Protein AF-A0A7G5MW28-F1 (afdb_monomer)

Radius of gyration: 17.35 Å; Cα contacts (8 Å, |Δi|>4): 171; chains: 1; bounding box: 37×32×45 Å

Solvent-accessible surface area (backbone atoms only — not comparable to full-atom values): 9041 Å² total; per-residue (Å²): 111,72,70,81,79,44,85,81,62,91,54,49,63,43,53,52,49,21,63,66,44,41,81,45,96,65,75,67,86,87,58,56,71,70,43,40,51,46,24,45,52,49,29,32,53,55,47,54,48,47,48,51,46,60,62,70,53,58,51,41,80,76,70,75,44,52,39,57,62,39,18,52,42,60,64,53,69,72,52,56,50,29,56,77,67,56,36,64,60,56,81,89,75,46,88,40,64,36,30,49,52,49,35,61,62,27,46,66,55,67,54,78,49,50,67,56,42,50,47,42,61,74,70,37,40,69,60,55,37,60,69,65,42,54,52,74,25,73,64,36,40,54,55,49,51,51,51,51,49,54,54,51,52,53,41,50,66,57,65,109

Foldseek 3Di:
DCCVPDVDCPCVVLVVLLVVLLPDQDDPPPDDDSSVVSVLVSNLVVLLVLLVCLLPPAPCVVPVDHLAVLLADADDVVLLVCLVVLGADDPVNDDGVLSVLSNSLSSLSSRDDLVSLVVCVVVVSLVSSLVRRDNPDPNSVVSSVSSSVSSVVSSVVSND

Organism: NCBI:txid33035

Mean predicted aligned error: 3.13 Å

pLDDT: mean 96.33, std 3.54, range [70.31, 98.94]

Secondary structure (DSSP, 8-state):
-GGGT----TTHHHHHHHHHHTTSSS--TT--HHHHHHHHHHHHHHHHHHHHHHHHS-HHHHHSS-HHHHHHSPPPHHHHHHHHTT----GGG--SHHHHHHHHHGGGGG---HHHHHHHHHHTHHHHHHTTS---SHHHHHHHHHHHHHHHHHHHHHH-

Structure (mmCIF, N/CA/C/O backbone):
data_AF-A0A7G5MW28-F1
#
_entry.id   AF-A0A7G5MW28-F1
#
loop_
_atom_site.group_PDB
_atom_site.id
_atom_site.type_symbol
_atom_site.label_atom_id
_atom_site.label_alt_id
_atom_site.label_comp_id
_atom_site.label_asym_id
_atom_site.label_entity_id
_atom_site.label_seq_id
_atom_site.pdbx_PDB_ins_code
_atom_site.Cartn_x
_atom_site.Cartn_y
_atom_site.Cartn_z
_atom_site.occupancy
_atom_site.B_iso_or_equiv
_atom_site.auth_seq_id
_atom_site.auth_comp_id
_atom_site.auth_asym_id
_atom_site.auth_atom_id
_atom_site.pdbx_PDB_model_num
ATOM 1 N N . MET A 1 1 ? -21.298 -17.415 17.595 1.00 70.31 1 MET A N 1
ATOM 2 C CA . MET A 1 1 ? -21.417 -15.961 17.277 1.00 70.31 1 MET A CA 1
ATOM 3 C C . MET A 1 1 ? -20.756 -15.178 18.417 1.00 70.31 1 MET A C 1
ATOM 5 O O . MET A 1 1 ? -20.506 -15.802 19.433 1.00 70.31 1 MET A O 1
ATOM 9 N N . ILE A 1 2 ? -20.458 -13.873 18.308 1.00 83.50 2 ILE A N 1
ATOM 10 C CA . ILE A 1 2 ? -19.722 -13.103 19.348 1.00 83.50 2 ILE A CA 1
ATOM 11 C C . ILE A 1 2 ? -20.293 -13.246 20.777 1.00 83.50 2 ILE A C 1
ATOM 13 O O . ILE A 1 2 ? -19.536 -13.268 21.741 1.00 83.50 2 ILE A O 1
ATOM 17 N N . ARG A 1 3 ? -21.606 -13.495 20.901 1.00 89.25 3 ARG A N 1
ATOM 18 C CA . ARG A 1 3 ? -22.305 -13.810 22.164 1.00 89.25 3 ARG A CA 1
ATOM 19 C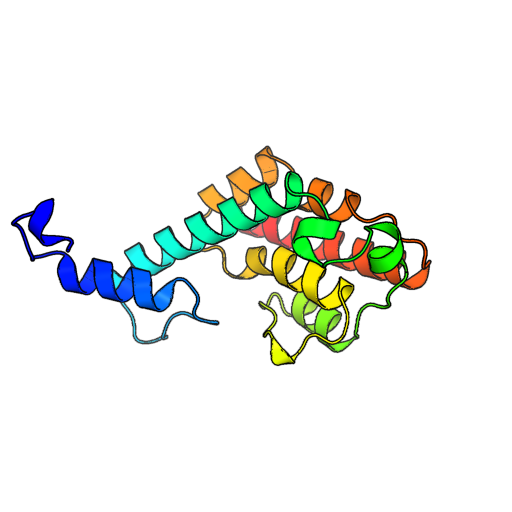 C . ARG A 1 3 ? -21.868 -15.101 22.857 1.00 89.25 3 ARG A C 1
ATOM 21 O O . ARG A 1 3 ? -22.204 -15.314 24.008 1.00 89.25 3 ARG A O 1
ATOM 28 N N . SER A 1 4 ? -21.109 -15.950 22.173 1.00 90.81 4 SER A N 1
ATOM 29 C CA . SER A 1 4 ? -20.448 -17.115 22.764 1.00 90.81 4 SER A CA 1
ATOM 30 C C . SER A 1 4 ? -19.180 -16.742 23.548 1.00 90.81 4 SER A C 1
ATOM 32 O O . SER A 1 4 ? -18.628 -17.603 24.221 1.00 90.81 4 SER A O 1
ATOM 34 N N . PHE A 1 5 ? -18.707 -15.494 23.439 1.00 87.25 5 PHE A N 1
ATOM 35 C CA . PHE A 1 5 ? -17.453 -15.021 24.037 1.00 87.25 5 PHE A CA 1
ATOM 36 C C . PHE A 1 5 ? -17.641 -13.809 24.956 1.00 87.25 5 PHE A C 1
ATOM 38 O O . PHE A 1 5 ? -16.903 -13.671 25.926 1.00 87.25 5 PHE A O 1
ATOM 45 N N . ILE A 1 6 ? -18.593 -12.921 24.650 1.00 88.19 6 ILE A N 1
ATOM 46 C CA . ILE A 1 6 ? -18.856 -11.695 25.416 1.00 88.19 6 ILE A CA 1
ATOM 47 C C . ILE A 1 6 ? -20.370 -11.518 25.576 1.00 88.19 6 ILE A C 1
ATOM 49 O O . ILE A 1 6 ? -21.104 -11.531 24.585 1.00 88.19 6 ILE A O 1
ATOM 53 N N . GLU A 1 7 ? -20.837 -11.326 26.812 1.00 90.62 7 GLU A N 1
ATOM 54 C CA . GLU A 1 7 ? -22.247 -11.025 27.107 1.00 90.62 7 GLU A CA 1
ATOM 55 C C . GLU A 1 7 ? -22.597 -9.554 26.828 1.00 90.62 7 GLU A C 1
ATOM 57 O O . GLU A 1 7 ? -23.668 -9.280 26.298 1.00 90.62 7 GLU A O 1
ATOM 62 N N . GLU A 1 8 ? -21.681 -8.615 27.103 1.00 90.38 8 GLU A N 1
ATOM 63 C CA . GLU A 1 8 ? -21.900 -7.177 26.891 1.00 90.38 8 GLU A CA 1
ATOM 64 C C . GLU A 1 8 ? -22.071 -6.810 25.403 1.00 90.38 8 GLU A C 1
ATOM 66 O O . GLU A 1 8 ? -21.274 -7.201 24.545 1.00 90.38 8 GLU A O 1
ATOM 71 N N . ASP A 1 9 ? -23.109 -6.027 25.096 1.00 92.06 9 ASP A N 1
ATOM 72 C CA . ASP A 1 9 ? -23.503 -5.623 23.739 1.00 92.06 9 ASP A CA 1
ATOM 73 C C . ASP A 1 9 ? -23.245 -4.153 23.404 1.00 92.06 9 ASP A C 1
ATOM 75 O O . ASP A 1 9 ? -23.367 -3.742 22.248 1.00 92.06 9 ASP A O 1
ATOM 79 N N . ARG A 1 10 ? -22.782 -3.377 24.385 1.00 91.50 10 ARG A N 1
ATOM 80 C CA . ARG A 1 10 ? -22.473 -1.949 24.260 1.00 91.50 10 ARG A CA 1
ATOM 81 C C . ARG A 1 10 ? -21.568 -1.603 23.071 1.00 91.50 10 ARG A C 1
ATOM 83 O O . ARG A 1 10 ? -21.633 -0.488 22.557 1.00 91.50 10 ARG A O 1
ATOM 90 N N . TYR A 1 11 ? -20.697 -2.525 22.662 1.00 90.94 11 TYR A N 1
ATOM 91 C CA . TYR A 1 11 ? -19.719 -2.315 21.590 1.00 90.94 11 TYR A CA 1
ATOM 92 C C . TYR A 1 11 ? -20.139 -2.915 20.246 1.00 90.94 11 TYR A C 1
ATOM 94 O O . TYR A 1 11 ? -19.385 -2.808 19.281 1.00 90.94 11 TYR A O 1
ATOM 102 N N . ASP A 1 12 ? -21.322 -3.521 20.142 1.00 91.56 12 ASP A N 1
ATOM 103 C CA . ASP A 1 12 ? -21.725 -4.249 18.937 1.00 91.56 12 ASP A CA 1
ATOM 104 C C . ASP A 1 12 ? -21.777 -3.383 17.693 1.00 91.56 12 ASP A C 1
ATOM 106 O O . ASP A 1 12 ? -21.319 -3.824 16.639 1.00 91.56 12 ASP A O 1
ATOM 110 N N . SER A 1 13 ? -22.316 -2.165 17.797 1.00 91.69 13 SER A N 1
ATOM 111 C CA . SER A 1 13 ? -22.355 -1.252 16.653 1.00 91.69 13 SER A CA 1
ATOM 112 C C . SER A 1 13 ? -20.937 -0.896 16.215 1.00 91.69 13 SER A C 1
ATOM 114 O O . SER A 1 13 ? -20.610 -1.048 15.046 1.00 91.69 13 SER A O 1
ATOM 116 N N . ILE A 1 14 ? -20.059 -0.558 17.164 1.00 93.62 14 ILE A N 1
ATOM 117 C CA . ILE A 1 14 ? -18.660 -0.206 16.901 1.00 93.62 14 ILE A CA 1
ATOM 118 C C . ILE A 1 14 ? -17.926 -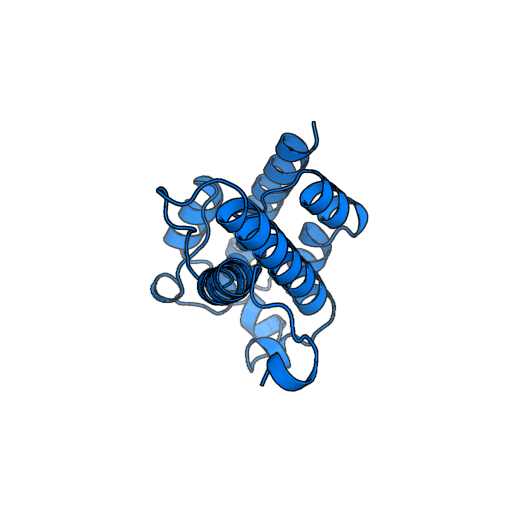1.369 16.227 1.00 93.62 14 ILE A C 1
ATOM 120 O O . ILE A 1 14 ? -17.250 -1.162 15.222 1.00 93.62 14 ILE A O 1
ATOM 124 N N . ILE A 1 15 ? -18.080 -2.593 16.741 1.00 92.44 15 ILE A N 1
ATOM 125 C CA . ILE A 1 15 ? -17.444 -3.793 16.183 1.00 92.44 15 ILE A CA 1
ATOM 126 C C . ILE A 1 15 ? -17.971 -4.065 14.772 1.00 92.44 15 ILE A C 1
ATOM 128 O O . ILE A 1 15 ? -17.182 -4.262 13.848 1.00 92.44 15 ILE A O 1
ATOM 132 N N . ARG A 1 16 ? -19.297 -4.051 14.583 1.00 92.69 16 ARG A N 1
ATOM 133 C CA . ARG A 1 16 ? -19.922 -4.285 13.272 1.00 92.69 16 ARG A CA 1
ATOM 134 C C . ARG A 1 16 ? -19.487 -3.242 12.251 1.00 92.69 16 ARG A C 1
ATOM 136 O O . ARG A 1 16 ? -19.127 -3.618 11.141 1.00 92.69 16 ARG A O 1
ATOM 143 N N . THR A 1 17 ? -19.480 -1.969 12.631 1.00 94.69 17 THR A N 1
ATOM 144 C CA . THR A 1 17 ? -19.075 -0.856 11.769 1.00 94.69 17 THR A CA 1
ATOM 145 C C . THR A 1 17 ? -17.591 -0.944 11.422 1.00 94.69 17 THR A C 1
ATOM 147 O O . THR A 1 17 ? -17.249 -0.881 10.246 1.00 94.69 17 THR A O 1
ATOM 150 N N . ALA A 1 18 ? -16.707 -1.200 12.392 1.00 94.62 18 ALA A N 1
ATOM 151 C CA . ALA A 1 18 ? -15.275 -1.365 12.129 1.00 94.62 18 ALA A CA 1
ATOM 152 C C . ALA A 1 18 ? -14.988 -2.531 11.169 1.00 94.62 18 ALA A C 1
ATOM 154 O O . ALA A 1 18 ? -14.204 -2.376 10.232 1.00 94.62 18 ALA A O 1
ATOM 155 N N . ILE A 1 19 ? -15.675 -3.668 11.344 1.00 93.12 19 ILE A N 1
ATOM 156 C CA . ILE A 1 19 ? -15.580 -4.808 10.421 1.00 93.12 19 ILE A CA 1
ATOM 157 C C . ILE A 1 19 ? -16.145 -4.444 9.045 1.00 93.12 19 ILE A C 1
ATOM 159 O O . ILE A 1 19 ? -15.522 -4.754 8.037 1.00 93.12 19 ILE A O 1
ATOM 163 N N . ALA A 1 20 ? -17.295 -3.777 8.960 1.00 93.88 20 ALA A N 1
ATOM 164 C CA . ALA A 1 20 ? -17.879 -3.399 7.673 1.00 93.88 20 ALA A CA 1
ATOM 165 C C . ALA A 1 20 ? -16.999 -2.396 6.908 1.00 93.88 20 ALA A C 1
ATOM 167 O O . ALA A 1 20 ? -16.912 -2.451 5.683 1.00 93.88 20 ALA A O 1
ATOM 168 N N . CYS A 1 21 ? -16.322 -1.501 7.628 1.00 94.56 21 CYS A N 1
ATOM 169 C CA . CYS A 1 21 ? -15.534 -0.428 7.041 1.00 94.56 21 CYS A CA 1
ATOM 170 C C . CYS A 1 21 ? -14.065 -0.778 6.789 1.00 94.56 21 CYS A C 1
ATOM 172 O O . CYS A 1 21 ? -13.395 0.022 6.143 1.00 94.56 21 CYS A O 1
ATOM 174 N N . HIS A 1 22 ? -13.528 -1.914 7.253 1.00 91.94 22 HIS A N 1
ATOM 175 C CA . HIS A 1 22 ? -12.083 -2.175 7.127 1.00 91.94 22 HIS A CA 1
ATOM 176 C C . HIS A 1 22 ? -11.601 -2.271 5.670 1.00 91.94 22 HIS A C 1
ATOM 178 O O . HIS A 1 22 ? -10.515 -1.794 5.362 1.00 91.94 22 HIS A O 1
ATOM 184 N N . SER A 1 23 ? -12.429 -2.810 4.771 1.00 88.38 23 SER A N 1
ATOM 185 C CA . SER A 1 23 ? -12.075 -3.057 3.367 1.00 88.38 23 SER A CA 1
ATOM 186 C C . SER A 1 23 ? -12.728 -2.092 2.373 1.00 88.38 23 SER A C 1
ATOM 188 O O . SER A 1 23 ? -12.529 -2.220 1.164 1.00 88.38 23 SER A O 1
ATOM 190 N N . LEU A 1 24 ? -13.500 -1.108 2.855 1.00 93.62 24 LEU A N 1
ATOM 191 C CA . LEU A 1 24 ? -14.043 -0.052 1.996 1.00 93.62 24 LEU A CA 1
ATOM 192 C C . LEU A 1 24 ? -12.912 0.760 1.362 1.00 93.62 24 LEU A C 1
ATOM 194 O O . LEU A 1 24 ? -11.839 0.904 1.946 1.00 93.62 24 LEU A O 1
ATOM 198 N N . TYR A 1 25 ? -13.171 1.342 0.191 1.00 93.38 25 TYR A N 1
ATOM 199 C CA . TYR A 1 25 ? -12.208 2.237 -0.455 1.00 93.38 25 TYR A CA 1
ATOM 200 C C . TYR A 1 25 ? -11.873 3.445 0.435 1.00 93.38 25 TYR A C 1
ATOM 202 O O . TYR A 1 25 ? -10.706 3.767 0.613 1.00 93.38 25 TYR A O 1
ATOM 210 N N . GLU A 1 26 ? -12.889 4.050 1.050 1.00 93.19 26 GLU A N 1
ATOM 211 C CA . GLU A 1 26 ? -12.755 5.154 2.000 1.00 93.19 26 GLU A CA 1
ATOM 212 C C . GLU A 1 26 ? -13.748 4.980 3.156 1.00 93.19 26 GLU A C 1
ATOM 214 O O . GLU A 1 26 ? -14.782 4.322 3.007 1.00 93.19 26 GLU A O 1
ATOM 219 N N . ILE A 1 27 ? -13.430 5.555 4.317 1.00 93.69 27 ILE A N 1
ATOM 220 C CA . ILE A 1 27 ? -14.383 5.636 5.431 1.00 93.69 27 ILE A CA 1
ATOM 221 C C . ILE A 1 27 ? -15.451 6.690 5.077 1.00 93.69 27 ILE A C 1
ATOM 223 O O . ILE A 1 27 ? -15.076 7.763 4.595 1.00 93.69 27 ILE A O 1
ATOM 227 N N . PRO A 1 28 ? -16.751 6.438 5.340 1.00 93.25 28 PRO A N 1
ATOM 228 C CA . PRO A 1 28 ? -17.799 7.450 5.200 1.00 93.25 28 PRO A CA 1
ATOM 229 C C . PRO A 1 28 ? -17.447 8.752 5.932 1.00 93.25 28 PRO A C 1
ATOM 231 O O . PRO A 1 28 ? -17.000 8.724 7.081 1.00 93.25 28 PRO A O 1
ATOM 234 N N . LYS A 1 29 ? -17.636 9.897 5.269 1.00 92.06 29 LYS A N 1
ATOM 235 C CA . LYS A 1 29 ? -17.148 11.206 5.748 1.00 92.06 29 LYS A CA 1
ATOM 236 C C . LYS A 1 29 ? -17.905 11.712 6.973 1.00 92.06 29 LYS A C 1
ATOM 238 O O . LYS A 1 29 ? -17.358 12.469 7.763 1.00 92.06 29 LYS A O 1
ATOM 243 N N . GLU A 1 30 ? -19.149 11.285 7.109 1.00 92.94 30 GLU A N 1
ATOM 244 C CA . GLU A 1 30 ? -20.067 11.588 8.200 1.00 92.94 30 GLU A CA 1
ATOM 245 C C . GLU A 1 30 ? -19.817 10.753 9.468 1.00 92.94 30 GLU A C 1
ATOM 247 O O . GLU A 1 30 ? -20.482 10.960 10.481 1.00 92.94 30 GLU A O 1
ATOM 252 N N . MET A 1 31 ? -18.887 9.790 9.431 1.00 93.12 31 MET A N 1
ATOM 253 C CA . MET A 1 31 ? -18.578 8.951 10.586 1.00 93.12 31 MET A CA 1
ATOM 254 C C . MET A 1 31 ? -17.711 9.700 11.599 1.00 93.12 31 MET A C 1
ATOM 256 O O . MET A 1 31 ? -16.647 10.213 11.261 1.00 93.12 31 MET A O 1
ATOM 260 N N . GLU A 1 32 ? -18.109 9.676 12.871 1.00 93.06 32 GLU A N 1
ATOM 261 C CA . GLU A 1 32 ? -17.434 10.420 13.937 1.00 93.06 32 GLU A CA 1
ATOM 262 C C . GLU A 1 32 ? -17.234 9.587 15.216 1.00 93.06 32 GLU A C 1
ATOM 264 O O . GLU A 1 32 ? -17.685 8.446 15.357 1.00 93.06 32 GLU A O 1
ATOM 269 N N . GLY A 1 33 ? -16.512 10.164 16.180 1.00 94.56 33 GLY A N 1
ATOM 270 C CA . GLY A 1 33 ? -16.379 9.616 17.527 1.00 94.56 33 GLY A CA 1
ATOM 271 C C . GLY A 1 33 ? -15.718 8.234 17.587 1.00 94.56 33 GLY A C 1
ATOM 272 O O . GLY A 1 33 ? -14.702 7.964 16.942 1.00 94.56 33 GLY A O 1
ATOM 273 N N . ARG A 1 34 ? -16.268 7.354 18.435 1.00 94.44 34 ARG A N 1
ATOM 274 C CA . ARG A 1 34 ? -15.674 6.035 18.710 1.00 94.44 34 ARG A CA 1
ATOM 275 C C . ARG A 1 34 ? -15.739 5.079 17.525 1.00 94.44 34 ARG A C 1
ATOM 277 O O . ARG A 1 34 ? -14.834 4.258 17.404 1.00 94.44 34 ARG A O 1
ATOM 284 N N . GLU A 1 35 ? -16.759 5.174 16.679 1.00 93.81 35 GLU A N 1
ATOM 285 C CA . GLU A 1 35 ? -16.872 4.325 15.488 1.00 93.81 35 GLU A CA 1
ATOM 286 C C . GLU A 1 35 ? -15.759 4.663 14.494 1.00 93.81 35 GLU A C 1
ATOM 288 O O . GLU A 1 35 ? -14.989 3.774 14.131 1.00 93.81 35 GLU A O 1
ATOM 293 N N . LEU A 1 36 ? -15.569 5.955 14.187 1.00 96.38 36 LEU A N 1
ATOM 294 C CA . LEU A 1 36 ? -14.466 6.418 13.339 1.00 96.38 36 LEU A CA 1
ATOM 295 C C . LEU A 1 36 ? -13.106 5.951 13.869 1.00 96.38 36 LEU A C 1
ATOM 297 O O . LEU A 1 36 ? -12.272 5.463 13.106 1.00 96.38 36 LEU A O 1
ATOM 301 N N . LEU A 1 37 ? -12.882 6.090 15.180 1.00 97.38 37 LEU A N 1
ATOM 302 C CA . LEU A 1 37 ? -11.629 5.685 15.812 1.00 97.38 37 LEU A CA 1
ATOM 303 C C . LEU A 1 37 ? -11.334 4.193 15.589 1.00 97.38 37 LEU A C 1
ATOM 305 O O . LEU A 1 37 ? -10.234 3.851 15.160 1.00 97.38 37 LEU A O 1
ATOM 309 N N . HIS A 1 38 ? -12.302 3.310 15.846 1.00 97.31 38 HIS A N 1
ATOM 310 C CA . HIS A 1 38 ? -12.092 1.867 15.695 1.00 97.31 38 HIS A CA 1
ATOM 311 C C . HIS A 1 38 ? -11.968 1.453 14.227 1.00 97.31 38 HIS A C 1
ATOM 313 O O . HIS A 1 38 ? -11.138 0.600 13.916 1.00 97.31 38 HIS A O 1
ATOM 319 N N . CYS A 1 39 ? -12.703 2.099 13.316 1.00 97.31 39 CYS A N 1
ATOM 320 C CA . CYS A 1 39 ? -12.517 1.910 11.877 1.00 97.31 39 CYS A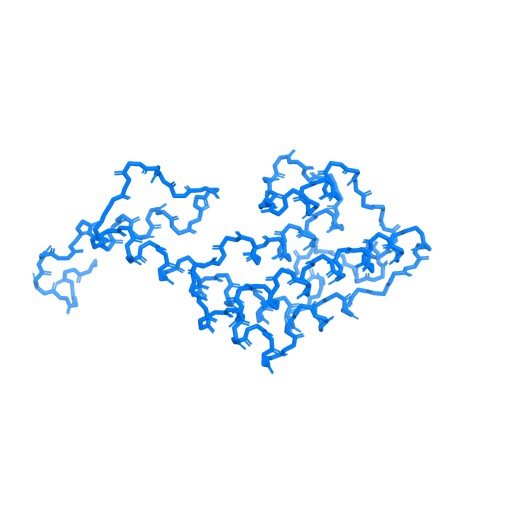 CA 1
ATOM 321 C C . CYS A 1 39 ? -11.079 2.225 11.456 1.00 97.31 39 CYS A C 1
ATOM 323 O O . CYS A 1 39 ? -10.446 1.405 10.798 1.00 97.31 39 CYS A O 1
ATOM 325 N N . LYS A 1 40 ? -10.531 3.372 11.879 1.00 97.62 40 LYS A N 1
ATOM 326 C CA . LYS A 1 40 ? -9.144 3.756 11.575 1.00 97.62 40 LYS A CA 1
ATOM 327 C C . LYS A 1 40 ? -8.128 2.768 12.149 1.00 97.62 40 LYS A C 1
ATOM 329 O O . LYS A 1 40 ? -7.181 2.412 11.460 1.00 97.62 40 LYS A O 1
ATOM 334 N N . ILE A 1 41 ? -8.331 2.301 13.384 1.00 97.81 41 ILE A N 1
ATOM 335 C CA . ILE A 1 41 ? -7.425 1.335 14.030 1.00 97.81 41 ILE A CA 1
ATOM 336 C C . ILE A 1 41 ? -7.389 0.017 13.253 1.00 97.81 41 ILE A C 1
ATOM 338 O O . ILE A 1 41 ? -6.307 -0.460 12.916 1.00 97.81 41 ILE A O 1
ATOM 342 N N . ILE A 1 42 ? -8.554 -0.562 12.950 1.00 97.12 42 ILE A N 1
ATOM 343 C CA . ILE A 1 42 ? -8.628 -1.836 12.222 1.00 97.12 42 ILE A CA 1
ATOM 344 C C . ILE A 1 42 ? -8.080 -1.684 10.800 1.00 97.12 42 ILE A C 1
ATOM 346 O O . ILE A 1 42 ? -7.345 -2.553 10.339 1.00 97.12 42 ILE A O 1
ATOM 350 N N . ARG A 1 43 ? -8.372 -0.565 10.128 1.00 97.31 43 ARG A N 1
ATOM 351 C CA . ARG A 1 43 ? -7.833 -0.259 8.796 1.00 97.31 43 ARG A CA 1
ATOM 352 C C . ARG A 1 43 ? -6.314 -0.140 8.781 1.00 97.31 43 ARG A C 1
ATOM 354 O O . ARG A 1 43 ? -5.699 -0.609 7.830 1.00 97.31 43 ARG A O 1
ATOM 361 N N . ASP A 1 44 ? -5.711 0.501 9.779 1.00 98.19 44 ASP A N 1
ATOM 362 C CA . ASP A 1 44 ? -4.253 0.569 9.876 1.00 98.19 44 ASP A CA 1
ATOM 363 C C . ASP A 1 44 ? -3.674 -0.821 10.159 1.00 98.19 44 ASP A C 1
ATOM 365 O O . ASP A 1 44 ? -2.751 -1.238 9.469 1.00 98.19 44 ASP A O 1
ATOM 369 N N . ALA A 1 45 ? -4.244 -1.569 11.108 1.00 98.00 45 ALA A N 1
ATOM 370 C CA . ALA A 1 45 ? -3.778 -2.915 11.446 1.00 98.00 45 ALA A CA 1
ATOM 371 C C . ALA A 1 45 ? -3.801 -3.872 10.238 1.00 98.00 45 ALA A C 1
ATOM 373 O O . ALA A 1 45 ? -2.807 -4.553 9.985 1.00 98.00 45 ALA A O 1
ATOM 374 N N . ASP A 1 46 ? -4.892 -3.878 9.468 1.00 97.62 46 ASP A N 1
ATOM 375 C CA . ASP A 1 46 ? -5.041 -4.688 8.252 1.00 97.62 46 ASP A CA 1
ATOM 376 C C . ASP A 1 46 ? -3.998 -4.326 7.181 1.00 97.62 46 ASP A C 1
ATOM 378 O O . ASP A 1 46 ? -3.318 -5.195 6.636 1.00 97.62 46 ASP A O 1
ATOM 382 N N . LYS A 1 47 ? -3.784 -3.029 6.929 1.00 97.12 47 LYS A N 1
ATOM 383 C CA . LYS A 1 47 ? -2.791 -2.577 5.942 1.00 97.12 47 LYS A CA 1
ATOM 384 C C . LYS A 1 47 ? -1.361 -2.852 6.371 1.00 97.12 47 LYS A C 1
ATOM 386 O O . LYS A 1 47 ? -0.542 -3.223 5.534 1.00 97.12 47 LYS A O 1
ATOM 391 N N . LEU A 1 48 ? -1.046 -2.673 7.652 1.00 98.12 48 LEU A N 1
ATOM 392 C CA . LEU A 1 48 ? 0.271 -3.016 8.184 1.00 98.12 48 LEU A CA 1
ATOM 393 C C . LEU A 1 48 ? 0.551 -4.516 8.019 1.00 98.12 48 LEU A C 1
ATOM 395 O O . LEU A 1 48 ? 1.658 -4.881 7.616 1.00 98.12 48 LEU A O 1
ATOM 399 N N . ASP A 1 49 ? -0.446 -5.376 8.256 1.00 97.94 49 ASP A N 1
ATOM 400 C CA . ASP A 1 49 ? -0.317 -6.802 7.947 1.00 97.94 49 ASP A CA 1
ATOM 401 C C . ASP A 1 49 ? -0.160 -7.041 6.442 1.00 97.94 49 ASP A C 1
ATOM 403 O O . ASP A 1 49 ? 0.694 -7.830 6.048 1.00 97.94 49 ASP A O 1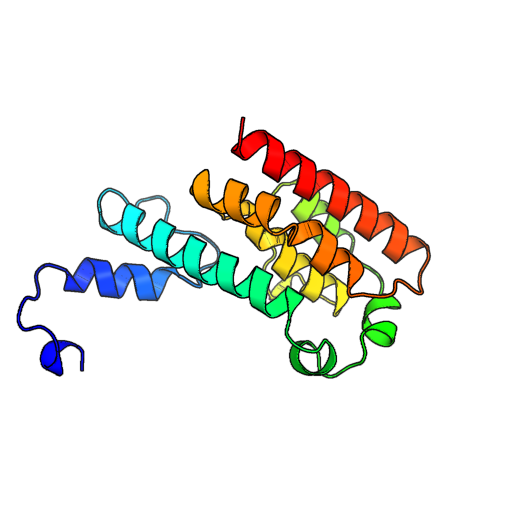
ATOM 407 N N . ASN A 1 50 ? -0.874 -6.298 5.587 1.00 97.06 50 ASN A N 1
ATOM 408 C CA . ASN A 1 50 ? -0.692 -6.379 4.139 1.00 97.06 50 ASN A CA 1
ATOM 409 C C . ASN A 1 50 ? 0.761 -6.093 3.733 1.00 97.06 50 ASN A C 1
ATOM 411 O O . ASN A 1 50 ? 1.343 -6.901 3.017 1.00 97.06 50 ASN A O 1
ATOM 415 N N . PHE A 1 51 ? 1.381 -5.025 4.250 1.00 98.31 51 PHE A N 1
ATOM 416 C CA . PHE A 1 51 ? 2.797 -4.726 3.996 1.00 98.31 51 PHE A CA 1
ATOM 417 C C . PHE A 1 51 ? 3.720 -5.878 4.406 1.00 98.31 51 PHE A C 1
ATOM 419 O O . PHE A 1 51 ? 4.595 -6.250 3.625 1.00 98.31 51 PHE A O 1
ATOM 426 N N . ARG A 1 52 ? 3.494 -6.483 5.578 1.00 97.94 52 ARG A N 1
ATOM 427 C CA . ARG A 1 52 ? 4.245 -7.660 6.048 1.00 97.94 52 ARG A CA 1
ATOM 428 C C . ARG A 1 52 ? 4.011 -8.889 5.162 1.00 97.94 52 ARG A C 1
ATOM 430 O O . ARG A 1 52 ? 4.962 -9.597 4.840 1.00 97.94 52 ARG A O 1
ATOM 437 N N . VAL A 1 53 ? 2.769 -9.166 4.762 1.00 97.31 53 VAL A N 1
ATOM 438 C CA . VAL A 1 53 ? 2.434 -10.252 3.824 1.00 97.31 53 VAL A CA 1
ATOM 439 C C . VAL A 1 53 ? 3.137 -10.015 2.491 1.00 97.31 53 VAL A C 1
ATOM 441 O O . VAL A 1 53 ? 3.751 -10.932 1.963 1.00 97.31 53 VAL A O 1
ATOM 444 N N . LYS A 1 54 ? 3.126 -8.786 1.965 1.00 96.94 54 LYS A N 1
ATOM 445 C CA . LYS A 1 54 ? 3.856 -8.436 0.739 1.00 96.94 54 LYS A CA 1
ATOM 446 C C . LYS A 1 54 ? 5.369 -8.447 0.909 1.00 96.94 54 LYS A C 1
ATOM 448 O O . LYS A 1 54 ? 6.034 -8.529 -0.105 1.00 96.94 54 LYS A O 1
ATOM 453 N N . ASP A 1 55 ? 5.915 -8.448 2.116 1.00 97.06 55 ASP A N 1
ATOM 454 C CA . ASP A 1 55 ? 7.354 -8.644 2.336 1.00 97.06 55 ASP A CA 1
ATOM 455 C C . ASP A 1 55 ? 7.733 -10.134 2.386 1.00 97.06 55 ASP A C 1
ATOM 457 O O . ASP A 1 55 ? 8.835 -10.512 2.000 1.00 97.06 55 ASP A O 1
ATOM 461 N N . THR A 1 56 ? 6.813 -10.995 2.835 1.00 95.19 56 THR A N 1
ATOM 462 C CA . THR A 1 56 ? 7.128 -12.385 3.221 1.00 95.19 56 THR A CA 1
ATOM 463 C C . THR A 1 56 ? 6.532 -13.462 2.317 1.00 95.19 56 THR A C 1
ATOM 465 O O . THR A 1 56 ? 7.126 -14.528 2.173 1.00 95.19 56 THR A O 1
ATOM 468 N N . GLU A 1 57 ? 5.373 -13.212 1.713 1.00 95.88 57 GLU A N 1
ATOM 469 C CA . GLU A 1 57 ? 4.625 -14.196 0.929 1.00 95.88 57 GLU A CA 1
ATOM 470 C C . GLU A 1 57 ? 5.155 -14.290 -0.496 1.00 95.88 57 GLU A C 1
ATOM 472 O O . GLU A 1 57 ? 5.485 -13.266 -1.093 1.00 95.88 57 GLU A O 1
ATOM 477 N N . ASN A 1 58 ? 5.194 -15.483 -1.085 1.00 93.50 58 ASN A N 1
ATOM 478 C CA . ASN A 1 58 ? 5.782 -15.641 -2.410 1.00 93.50 58 ASN A CA 1
ATOM 479 C C . ASN A 1 58 ? 5.009 -14.872 -3.508 1.00 93.50 58 ASN A C 1
ATOM 481 O O . ASN A 1 58 ? 3.782 -14.785 -3.470 1.00 93.50 58 ASN A O 1
ATOM 485 N N . THR A 1 59 ? 5.713 -14.322 -4.500 1.00 93.56 59 THR A N 1
ATOM 486 C CA . THR A 1 59 ? 5.117 -13.527 -5.584 1.00 93.56 59 THR A CA 1
ATOM 487 C C . THR A 1 59 ? 4.135 -14.360 -6.412 1.00 93.56 59 THR A C 1
ATOM 489 O O . THR A 1 59 ? 3.028 -13.893 -6.686 1.00 93.56 59 THR A O 1
ATOM 492 N N . GLU A 1 60 ? 4.451 -15.632 -6.682 1.00 95.12 60 GLU A N 1
ATOM 493 C CA . GLU A 1 60 ? 3.539 -16.575 -7.345 1.00 95.12 60 GLU A CA 1
ATOM 494 C C . GLU A 1 60 ? 2.273 -16.832 -6.520 1.00 95.12 60 GLU A C 1
ATOM 496 O O . GLU A 1 60 ? 1.197 -17.000 -7.086 1.00 95.12 60 GLU A O 1
ATOM 501 N N . ALA A 1 61 ? 2.357 -16.824 -5.187 1.00 95.00 61 ALA A N 1
ATOM 502 C CA . ALA A 1 61 ? 1.175 -16.972 -4.336 1.00 95.00 61 ALA A CA 1
ATOM 503 C C . ALA A 1 61 ? 0.287 -15.714 -4.356 1.00 95.00 61 ALA A C 1
ATOM 505 O O . ALA A 1 61 ? -0.925 -15.804 -4.158 1.00 95.00 61 ALA A O 1
ATOM 506 N N . ILE A 1 62 ? 0.872 -14.540 -4.618 1.00 95.19 62 ILE A N 1
ATOM 507 C CA . ILE A 1 62 ? 0.154 -13.261 -4.691 1.00 95.19 62 ILE A CA 1
ATOM 508 C C . ILE A 1 62 ? -0.505 -13.064 -6.064 1.00 95.19 62 ILE A C 1
ATOM 510 O O . ILE A 1 62 ? -1.636 -12.576 -6.123 1.00 95.19 62 ILE A O 1
ATOM 514 N N . PHE A 1 63 ? 0.195 -13.412 -7.147 1.00 95.75 63 PHE A N 1
ATOM 515 C CA . PHE A 1 63 ? -0.197 -13.065 -8.519 1.00 95.75 63 PHE A CA 1
ATOM 516 C C . PHE A 1 63 ? -0.478 -14.258 -9.434 1.00 95.75 63 PHE A C 1
ATOM 518 O O . PHE A 1 63 ? -1.088 -14.082 -10.483 1.00 95.75 63 PHE A O 1
ATOM 525 N N . GLY A 1 64 ? -0.055 -15.466 -9.062 1.00 96.50 64 GLY A N 1
ATOM 526 C CA . GLY A 1 64 ? -0.140 -16.655 -9.916 1.00 96.50 64 GLY A CA 1
ATOM 527 C C . GLY A 1 64 ? 0.954 -16.759 -10.985 1.00 96.50 64 GLY A C 1
ATOM 528 O O . GLY A 1 64 ? 0.932 -17.714 -11.756 1.00 96.50 64 GLY A O 1
ATOM 529 N N . ILE A 1 65 ? 1.895 -15.810 -11.023 1.00 97.12 65 ILE A N 1
ATOM 530 C CA . ILE A 1 65 ? 3.033 -15.745 -11.955 1.00 97.12 65 ILE A CA 1
ATOM 531 C C . ILE A 1 65 ? 4.315 -15.347 -11.212 1.00 97.12 65 ILE A C 1
ATOM 533 O O . ILE A 1 65 ? 4.249 -14.853 -10.080 1.00 97.12 65 ILE A O 1
ATOM 537 N N . SER A 1 66 ? 5.472 -15.566 -11.837 1.00 97.25 66 SER A N 1
ATOM 538 C CA . SER A 1 66 ? 6.775 -15.273 -11.230 1.00 97.25 66 SER A CA 1
ATOM 539 C C . SER A 1 66 ? 7.031 -13.777 -11.050 1.00 97.25 66 SER A C 1
ATOM 541 O O . SER A 1 66 ? 6.434 -12.933 -11.723 1.00 97.25 66 SER A O 1
ATOM 543 N N . ALA A 1 67 ? 7.950 -13.427 -10.147 1.00 96.88 67 ALA A N 1
ATOM 544 C CA . ALA A 1 67 ? 8.335 -12.033 -9.926 1.00 96.88 67 ALA A CA 1
ATOM 545 C C . ALA A 1 67 ? 8.973 -11.394 -11.168 1.00 96.88 67 ALA A C 1
ATOM 547 O O . ALA A 1 67 ? 8.761 -10.210 -11.432 1.00 96.88 67 ALA A O 1
ATOM 548 N N . GLU A 1 68 ? 9.709 -12.179 -11.948 1.00 97.19 68 GLU A N 1
ATOM 549 C CA . GLU A 1 68 ? 10.280 -11.782 -13.229 1.00 97.19 68 GLU A CA 1
ATOM 550 C C . GLU A 1 68 ? 9.191 -11.443 -14.246 1.00 97.19 68 GLU A C 1
ATOM 552 O O . GLU A 1 68 ? 9.277 -10.403 -14.895 1.00 97.19 68 GLU A O 1
ATOM 557 N N . GLU A 1 69 ? 8.146 -12.269 -14.359 1.00 97.56 69 GLU A N 1
ATOM 558 C CA . GLU A 1 69 ? 7.017 -11.993 -15.256 1.00 97.56 69 GLU A CA 1
ATOM 559 C C . GLU A 1 69 ? 6.264 -10.725 -14.840 1.00 97.56 69 GLU A C 1
ATOM 561 O O . GLU A 1 69 ? 5.993 -9.879 -15.693 1.00 97.56 69 GLU A O 1
ATOM 566 N N . VAL A 1 70 ? 6.011 -10.535 -13.537 1.00 97.81 70 VAL A N 1
ATOM 567 C CA . VAL A 1 70 ? 5.431 -9.285 -13.013 1.00 97.81 70 VAL A CA 1
ATOM 568 C C . VAL A 1 70 ? 6.308 -8.087 -13.393 1.00 97.81 70 VAL A C 1
ATOM 570 O O . VAL A 1 70 ? 5.809 -7.105 -13.936 1.00 97.81 70 VAL A O 1
ATOM 573 N N . GLY A 1 71 ? 7.623 -8.167 -13.172 1.00 97.56 71 GLY A N 1
ATOM 574 C CA . GLY A 1 71 ? 8.567 -7.069 -13.412 1.00 97.56 71 GLY A CA 1
ATOM 575 C C . GLY A 1 71 ? 8.799 -6.696 -14.883 1.00 97.56 71 GLY A C 1
ATOM 576 O O . GLY A 1 71 ? 9.449 -5.680 -15.159 1.00 97.56 71 GLY A O 1
ATOM 577 N N . LEU A 1 72 ? 8.291 -7.491 -15.831 1.00 97.94 72 LEU A N 1
ATOM 578 C CA . LEU A 1 72 ? 8.296 -7.173 -17.264 1.00 97.94 72 LEU A CA 1
ATOM 579 C C . LEU A 1 72 ? 7.096 -6.316 -17.683 1.00 97.94 72 LEU A C 1
ATOM 581 O O . LEU A 1 72 ? 7.172 -5.614 -18.699 1.00 97.94 72 LEU A O 1
ATOM 585 N N . GLU A 1 73 ? 6.002 -6.361 -16.921 1.00 98.31 73 GLU A N 1
ATOM 586 C CA . GLU A 1 73 ? 4.785 -5.630 -17.251 1.00 98.31 73 GLU A CA 1
ATOM 587 C C . GLU A 1 73 ? 4.967 -4.112 -17.068 1.00 98.31 73 GLU A C 1
ATOM 589 O O . GLU A 1 73 ? 5.696 -3.656 -16.177 1.00 98.31 73 GLU A O 1
ATOM 594 N N . PRO A 1 74 ? 4.329 -3.289 -17.920 1.00 98.25 74 PRO A N 1
ATOM 595 C CA . PRO A 1 74 ? 4.335 -1.846 -17.744 1.00 98.25 74 PRO A CA 1
ATOM 596 C C . PRO A 1 74 ? 3.450 -1.433 -16.561 1.00 98.25 74 PRO A C 1
ATOM 598 O O . PRO A 1 74 ? 2.474 -2.106 -16.214 1.00 98.25 74 PRO A O 1
ATOM 601 N N . VAL A 1 75 ? 3.761 -0.272 -15.991 1.00 98.62 75 VAL A N 1
ATOM 602 C CA . VAL A 1 75 ? 2.858 0.437 -15.081 1.00 98.62 75 VAL A CA 1
ATOM 603 C C . VAL A 1 75 ? 1.941 1.338 -15.903 1.00 98.62 75 VAL A C 1
ATOM 605 O O . VAL A 1 75 ? 2.405 2.080 -16.775 1.0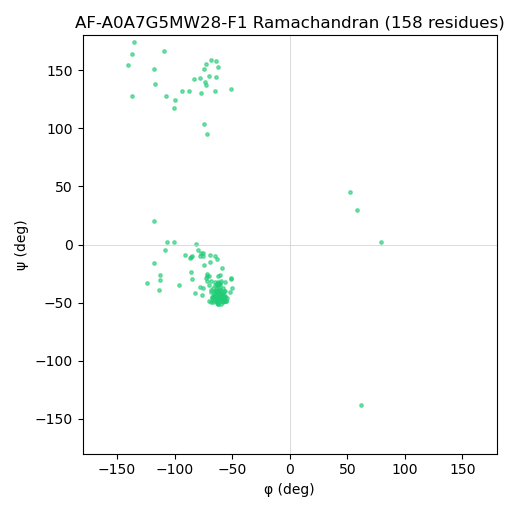0 98.62 75 VAL A O 1
ATOM 608 N N . SER A 1 76 ? 0.640 1.287 -15.633 1.00 98.62 76 SER A N 1
ATOM 609 C CA . SER A 1 76 ? -0.333 2.156 -16.292 1.00 98.62 76 SER A CA 1
ATOM 610 C C . SER A 1 76 ? -0.241 3.595 -15.761 1.00 98.62 76 SER A C 1
ATOM 612 O O . SER A 1 76 ? -0.118 3.832 -14.561 1.00 98.62 76 SER A O 1
ATOM 614 N N . GLU A 1 77 ? -0.353 4.597 -16.636 1.00 98.56 77 GLU A N 1
ATOM 615 C CA . GLU A 1 77 ? -0.171 6.010 -16.250 1.00 98.56 77 GLU A CA 1
ATOM 616 C C . GLU A 1 77 ? -1.189 6.487 -15.195 1.00 98.56 77 GLU A C 1
ATOM 618 O O . GLU A 1 77 ? -0.866 7.278 -14.310 1.00 98.56 77 GLU A O 1
ATOM 623 N N . ASN A 1 78 ? -2.424 5.976 -15.235 1.00 98.69 78 ASN A N 1
ATOM 624 C CA . ASN A 1 78 ? -3.445 6.289 -14.231 1.00 98.69 78 ASN A CA 1
ATOM 625 C C . ASN A 1 78 ? -3.051 5.822 -12.820 1.00 98.69 78 ASN A C 1
ATOM 627 O O . ASN A 1 78 ? -3.488 6.426 -11.841 1.00 98.69 78 ASN A O 1
ATOM 631 N N . ILE A 1 79 ? -2.217 4.786 -12.717 1.00 98.81 79 ILE A N 1
ATOM 632 C CA . ILE A 1 79 ? -1.691 4.275 -11.451 1.00 98.81 79 ILE A CA 1
ATOM 633 C C . ILE A 1 79 ? -0.596 5.189 -10.912 1.00 98.81 79 ILE A C 1
ATOM 635 O O . ILE A 1 79 ? -0.631 5.539 -9.736 1.00 98.81 79 ILE A O 1
ATOM 639 N N . LEU A 1 80 ? 0.318 5.655 -11.764 1.00 98.81 80 LEU A N 1
ATOM 640 C CA . LEU A 1 80 ? 1.328 6.639 -11.360 1.00 98.81 80 LEU A CA 1
ATOM 641 C C . LEU A 1 80 ? 0.679 7.945 -10.900 1.00 98.81 80 LEU A C 1
ATOM 643 O O . LEU A 1 80 ? 1.033 8.473 -9.848 1.00 98.81 80 LEU A O 1
ATOM 647 N N . ASN A 1 81 ? -0.342 8.417 -11.620 1.00 98.81 81 ASN A N 1
ATOM 648 C CA . ASN A 1 81 ? -1.114 9.587 -11.200 1.00 98.81 81 ASN A CA 1
ATOM 649 C C . ASN A 1 81 ? -1.799 9.374 -9.846 1.00 98.81 81 ASN A C 1
ATOM 651 O O . ASN A 1 81 ? -1.779 10.278 -9.019 1.00 98.81 81 ASN A O 1
ATOM 655 N N . ALA A 1 82 ? -2.316 8.173 -9.567 1.00 98.81 82 ALA A N 1
ATOM 656 C CA . ALA A 1 82 ? -2.858 7.847 -8.249 1.00 98.81 82 ALA A CA 1
ATOM 657 C C . ALA A 1 82 ? -1.820 7.997 -7.128 1.00 98.81 82 ALA A C 1
ATOM 659 O O . ALA A 1 82 ? -2.114 8.552 -6.068 1.00 98.81 82 ALA A O 1
ATOM 660 N N . VAL A 1 83 ? -0.593 7.532 -7.367 1.00 98.88 83 VAL A N 1
ATOM 661 C CA . VAL A 1 83 ? 0.497 7.667 -6.395 1.00 98.88 83 VAL A CA 1
ATOM 662 C C . VAL A 1 83 ? 0.884 9.134 -6.215 1.00 98.88 83 VAL A C 1
ATOM 664 O O . VAL A 1 83 ? 0.987 9.585 -5.078 1.00 98.88 83 VAL A O 1
ATOM 667 N N . ARG A 1 84 ? 1.017 9.905 -7.302 1.00 98.81 84 ARG A N 1
ATOM 668 C CA . ARG A 1 84 ? 1.308 11.355 -7.259 1.00 98.81 84 ARG A CA 1
ATOM 669 C C . ARG A 1 84 ? 0.227 12.161 -6.533 1.00 98.81 84 ARG A C 1
ATOM 671 O O . ARG A 1 84 ? 0.531 13.151 -5.879 1.00 98.81 84 ARG A O 1
ATOM 678 N N . GLU A 1 85 ? -1.027 11.729 -6.627 1.00 98.62 85 GLU A N 1
ATOM 679 C CA . GLU A 1 85 ? -2.176 12.314 -5.923 1.00 98.62 85 GLU A CA 1
ATOM 680 C C . GLU A 1 85 ? -2.302 11.838 -4.464 1.00 98.62 85 GLU A C 1
ATOM 682 O O . GLU A 1 85 ? -3.240 12.235 -3.771 1.00 98.62 85 GLU A O 1
ATOM 687 N N . HIS A 1 86 ? -1.386 10.984 -3.991 1.00 98.62 86 HIS A N 1
ATOM 688 C CA . HIS A 1 86 ? -1.425 10.360 -2.667 1.00 98.62 86 HIS A CA 1
ATOM 689 C C . HIS A 1 86 ? -2.768 9.673 -2.376 1.00 98.62 86 HIS A C 1
ATOM 691 O O . HIS A 1 86 ? -3.344 9.838 -1.296 1.00 98.62 86 HIS A O 1
ATOM 697 N N . ARG A 1 87 ? -3.294 8.909 -3.342 1.00 97.88 87 ARG A N 1
ATOM 698 C CA . ARG A 1 87 ? -4.557 8.175 -3.192 1.00 97.88 87 ARG A CA 1
ATOM 699 C C . ARG A 1 87 ? -4.371 6.669 -3.312 1.00 97.88 87 ARG A C 1
ATOM 701 O O . ARG A 1 87 ? -3.515 6.168 -4.037 1.00 97.88 87 ARG A O 1
ATOM 708 N N . CYS A 1 88 ? -5.248 5.934 -2.635 1.00 97.75 88 CYS A N 1
ATOM 709 C CA . CYS A 1 88 ? -5.414 4.508 -2.885 1.00 97.75 88 CYS A CA 1
ATOM 710 C C . CYS A 1 88 ? -5.934 4.249 -4.311 1.00 97.75 88 CYS A C 1
ATOM 712 O O . CYS A 1 88 ? -6.567 5.097 -4.944 1.00 97.75 88 CYS A O 1
ATOM 714 N N . ILE A 1 89 ? -5.692 3.035 -4.803 1.00 98.31 89 ILE A N 1
ATOM 715 C CA . ILE A 1 89 ? -6.044 2.608 -6.162 1.00 98.31 89 ILE A CA 1
ATOM 716 C C . ILE A 1 89 ? -7.220 1.636 -6.101 1.00 98.31 89 ILE A C 1
ATOM 718 O O . ILE A 1 89 ? -7.176 0.632 -5.384 1.00 98.31 89 ILE A O 1
ATOM 722 N N . ARG A 1 90 ? -8.279 1.897 -6.874 1.00 96.81 90 ARG A N 1
ATOM 723 C CA . ARG A 1 90 ? -9.437 0.995 -6.941 1.00 96.81 90 ARG A CA 1
ATOM 724 C C . ARG A 1 90 ? -9.112 -0.242 -7.759 1.00 96.81 90 ARG A C 1
ATOM 726 O O . ARG A 1 90 ? -8.390 -0.192 -8.748 1.00 96.81 90 ARG A O 1
ATOM 733 N N . ARG A 1 91 ? -9.771 -1.357 -7.425 1.00 95.19 91 ARG A N 1
ATOM 734 C CA . ARG A 1 91 ? -9.614 -2.621 -8.158 1.00 95.19 91 ARG A CA 1
ATOM 735 C C . ARG A 1 91 ? -9.808 -2.479 -9.670 1.00 95.19 91 ARG A C 1
ATOM 737 O O . ARG A 1 91 ? -9.061 -3.106 -10.409 1.00 95.19 91 ARG A O 1
ATOM 744 N N . GLY A 1 92 ? -10.799 -1.692 -10.091 1.00 97.31 92 GLY A N 1
ATOM 745 C CA . GLY A 1 92 ? -11.137 -1.486 -11.501 1.00 97.31 92 GLY A CA 1
ATOM 746 C C . GLY A 1 92 ? -10.212 -0.532 -12.262 1.00 97.31 92 GLY A C 1
ATOM 747 O O . GLY A 1 92 ? -10.360 -0.419 -13.468 1.00 97.31 92 GLY A O 1
ATOM 748 N N . GLU A 1 93 ? -9.277 0.147 -11.590 1.00 97.94 93 GLU A N 1
ATOM 749 C CA . GLU A 1 93 ? -8.272 1.001 -12.247 1.00 97.94 93 GLU A CA 1
ATOM 750 C C . GLU A 1 93 ? -7.035 0.215 -12.703 1.00 97.94 93 GLU A C 1
ATOM 752 O O . GLU A 1 93 ? -6.182 0.758 -13.400 1.00 97.94 93 GLU A O 1
ATOM 757 N N . ARG A 1 94 ? -6.912 -1.043 -12.275 1.00 98.19 94 ARG A N 1
ATOM 758 C CA . ARG A 1 94 ? -5.718 -1.868 -12.462 1.00 98.19 94 ARG A CA 1
ATOM 759 C C . ARG A 1 94 ? -5.857 -2.706 -13.721 1.00 98.19 94 ARG A C 1
ATOM 761 O O . ARG A 1 94 ? -6.872 -3.385 -13.883 1.00 98.19 94 ARG A O 1
ATOM 768 N N . THR A 1 95 ? -4.819 -2.703 -14.545 1.00 98.25 95 THR A N 1
ATOM 769 C CA . THR A 1 95 ? -4.758 -3.485 -15.784 1.00 98.25 95 THR A CA 1
ATOM 770 C C . THR A 1 95 ? -3.698 -4.579 -15.696 1.00 98.25 95 THR A C 1
ATOM 772 O O . THR A 1 95 ? -3.943 -5.692 -16.154 1.00 98.25 95 THR A O 1
ATOM 775 N N . THR A 1 96 ? -2.551 -4.281 -15.079 1.00 98.25 96 THR A N 1
ATOM 776 C CA . THR A 1 96 ? -1.392 -5.184 -14.973 1.00 98.25 96 THR A CA 1
ATOM 777 C C . THR A 1 96 ? -1.181 -5.703 -13.542 1.00 98.25 96 THR A C 1
ATOM 779 O O . THR A 1 96 ? -1.743 -5.188 -12.568 1.00 98.25 96 THR A O 1
ATOM 782 N N . HIS A 1 97 ? -0.350 -6.729 -13.381 1.00 98.38 97 HIS A N 1
ATOM 783 C CA . HIS A 1 97 ? 0.144 -7.187 -12.083 1.00 98.38 97 HIS A CA 1
ATOM 784 C C . HIS A 1 97 ? 1.015 -6.122 -11.414 1.00 98.38 97 HIS A C 1
ATOM 786 O O . HIS A 1 97 ? 0.953 -5.981 -10.194 1.00 98.38 97 HIS A O 1
ATOM 792 N N . MET A 1 98 ? 1.744 -5.308 -12.185 1.00 98.44 98 MET A N 1
ATOM 793 C CA . MET A 1 98 ? 2.440 -4.133 -11.648 1.00 98.44 98 MET A CA 1
ATOM 794 C C . MET A 1 98 ? 1.471 -3.083 -11.093 1.00 98.44 98 MET A C 1
ATOM 796 O O . MET A 1 98 ? 1.690 -2.573 -9.993 1.00 98.44 98 MET A O 1
ATOM 800 N N . ASP A 1 99 ? 0.350 -2.823 -11.773 1.00 98.75 99 ASP A N 1
ATOM 801 C CA . ASP A 1 99 ? -0.711 -1.954 -11.246 1.00 98.75 99 ASP A CA 1
ATOM 802 C C . ASP A 1 99 ? -1.287 -2.515 -9.935 1.00 98.75 99 ASP A C 1
ATOM 804 O O . ASP A 1 99 ? -1.582 -1.783 -8.984 1.00 98.75 99 ASP A O 1
ATOM 808 N N . MET A 1 100 ? -1.436 -3.841 -9.865 1.00 98.38 100 MET A N 1
ATOM 809 C CA . MET A 1 100 ? -1.850 -4.540 -8.652 1.00 98.38 100 MET A CA 1
ATOM 810 C C . MET A 1 100 ? -0.813 -4.443 -7.536 1.00 98.38 100 MET A C 1
ATOM 812 O O . MET A 1 100 ? -1.201 -4.179 -6.395 1.00 98.38 100 MET A O 1
ATOM 816 N N . TRP A 1 101 ? 0.473 -4.576 -7.847 1.00 98.50 101 TRP A N 1
ATOM 817 C CA . TRP A 1 101 ? 1.554 -4.412 -6.883 1.00 98.50 101 TRP A CA 1
ATOM 818 C C . TRP A 1 101 ? 1.554 -3.015 -6.266 1.00 98.50 101 TRP A C 1
ATOM 820 O O . TRP A 1 101 ? 1.473 -2.876 -5.044 1.00 98.50 101 TRP A O 1
ATOM 830 N N . ILE A 1 102 ? 1.523 -1.980 -7.108 1.00 98.75 102 ILE A N 1
ATOM 831 C CA . ILE A 1 102 ? 1.483 -0.585 -6.658 1.00 98.75 102 ILE A CA 1
ATOM 832 C C . ILE A 1 102 ? 0.210 -0.308 -5.856 1.00 98.75 102 ILE A C 1
ATOM 834 O O . ILE A 1 102 ? 0.265 0.428 -4.874 1.00 98.75 102 ILE A O 1
ATOM 838 N N . SER A 1 103 ? -0.922 -0.945 -6.185 1.00 98.50 103 SER A N 1
ATOM 839 C CA . SER A 1 103 ? -2.146 -0.791 -5.387 1.00 98.50 103 SER A CA 1
ATOM 840 C C . SER A 1 103 ? -1.990 -1.232 -3.929 1.00 98.50 103 SER A C 1
ATOM 842 O O . SER A 1 103 ? -2.610 -0.626 -3.057 1.00 98.50 103 SER A O 1
ATOM 844 N N . TYR A 1 104 ? -1.134 -2.222 -3.648 1.00 98.06 104 TYR A N 1
ATOM 845 C CA . TYR A 1 104 ? -0.810 -2.615 -2.274 1.00 98.06 104 TYR A CA 1
ATOM 846 C C . TYR A 1 104 ? 0.133 -1.619 -1.595 1.00 98.06 104 TYR A C 1
ATOM 848 O O . TYR A 1 104 ? -0.039 -1.326 -0.417 1.00 98.06 104 TYR A O 1
ATOM 856 N N . LEU A 1 105 ? 1.096 -1.049 -2.325 1.00 98.69 105 LEU A N 1
ATOM 857 C CA . LEU A 1 105 ? 1.990 -0.014 -1.789 1.00 98.69 105 LEU A CA 1
ATOM 858 C C . LEU A 1 105 ? 1.233 1.287 -1.477 1.00 98.69 105 LEU A C 1
ATOM 860 O O . LEU A 1 105 ? 1.476 1.924 -0.453 1.00 98.69 105 LEU A O 1
ATOM 864 N N . ALA A 1 106 ? 0.252 1.640 -2.311 1.00 98.62 106 ALA A N 1
ATOM 865 C CA . ALA A 1 106 ? -0.595 2.821 -2.151 1.00 98.62 106 ALA A CA 1
ATOM 866 C C . ALA A 1 106 ? -1.491 2.777 -0.897 1.00 98.62 106 ALA A C 1
ATOM 868 O O . ALA A 1 106 ? -2.051 3.802 -0.511 1.00 98.62 106 ALA A O 1
ATOM 869 N N . PHE A 1 107 ? -1.584 1.635 -0.203 1.00 98.25 107 PHE A N 1
ATOM 870 C CA . PHE A 1 107 ? -2.202 1.554 1.123 1.00 98.25 107 PHE A CA 1
ATOM 871 C C . PHE A 1 107 ? -1.539 2.463 2.160 1.00 98.25 107 PHE A C 1
ATOM 873 O O . PHE A 1 107 ? -2.189 2.835 3.137 1.00 98.25 107 PHE A O 1
ATOM 880 N N . ILE A 1 108 ? -0.296 2.899 1.927 1.00 98.38 108 ILE A N 1
ATOM 881 C CA . ILE A 1 108 ? 0.356 3.904 2.771 1.00 98.38 108 ILE A CA 1
ATOM 882 C C . ILE A 1 108 ? -0.456 5.206 2.880 1.00 98.38 108 ILE A C 1
ATOM 884 O O . ILE A 1 108 ? -0.469 5.834 3.938 1.00 98.38 108 ILE A O 1
ATOM 888 N N . PHE A 1 109 ? -1.190 5.576 1.827 1.00 98.38 109 PHE A N 1
ATOM 889 C CA . PHE A 1 109 ? -1.964 6.817 1.769 1.00 98.38 109 PHE A CA 1
ATOM 890 C C . PHE A 1 109 ? -3.261 6.789 2.581 1.00 98.38 109 PHE A C 1
ATOM 892 O O . PHE A 1 109 ? -3.896 7.824 2.763 1.00 98.38 109 PHE A O 1
ATOM 899 N N . ASP A 1 110 ? -3.652 5.617 3.079 1.00 97.38 110 ASP A N 1
ATOM 900 C CA . ASP A 1 110 ? -4.847 5.431 3.904 1.00 97.38 110 ASP A CA 1
ATOM 901 C C . ASP A 1 110 ? -4.496 4.908 5.310 1.00 97.38 110 ASP A C 1
ATOM 903 O O . ASP A 1 110 ? -5.336 4.333 6.011 1.00 97.38 110 ASP A O 1
ATOM 907 N N . LEU A 1 111 ? -3.236 5.088 5.726 1.00 98.00 111 LEU A N 1
ATOM 908 C CA . LEU A 1 111 ? -2.839 4.978 7.127 1.00 98.00 111 LEU A CA 1
ATOM 909 C C . LEU A 1 111 ? -3.224 6.245 7.898 1.00 98.00 111 LEU A C 1
ATOM 911 O O . LEU A 1 111 ? -3.141 7.367 7.395 1.00 98.00 111 LEU A O 1
ATOM 915 N N . ASN A 1 112 ? -3.634 6.062 9.149 1.00 97.75 112 ASN A N 1
ATOM 916 C CA . ASN A 1 112 ? -4.295 7.093 9.943 1.00 97.75 112 ASN A CA 1
ATOM 917 C C . ASN A 1 112 ? -3.456 7.579 11.123 1.00 97.75 112 ASN A C 1
ATOM 919 O O . ASN A 1 112 ? -3.650 8.706 11.584 1.00 97.75 112 ASN A O 1
ATOM 923 N N . PHE A 1 113 ? -2.547 6.746 11.635 1.00 98.44 113 PHE A N 1
ATOM 924 C CA . PHE A 1 113 ? -1.784 7.055 12.842 1.00 98.44 113 PHE A CA 1
ATOM 925 C C . PHE A 1 113 ? -0.288 7.160 12.570 1.00 98.44 113 PHE A C 1
ATOM 927 O O . PHE A 1 113 ? 0.311 6.305 11.922 1.00 98.44 113 PHE A O 1
ATOM 934 N N . ARG A 1 114 ? 0.352 8.164 13.180 1.00 98.44 114 ARG A N 1
ATOM 935 C CA . ARG A 1 114 ? 1.813 8.356 13.160 1.00 98.44 114 ARG A CA 1
ATOM 936 C C . ARG A 1 114 ? 2.589 7.092 13.544 1.00 98.44 114 ARG A C 1
ATOM 938 O O . ARG A 1 114 ? 3.638 6.811 12.974 1.00 98.44 114 ARG A O 1
ATOM 945 N 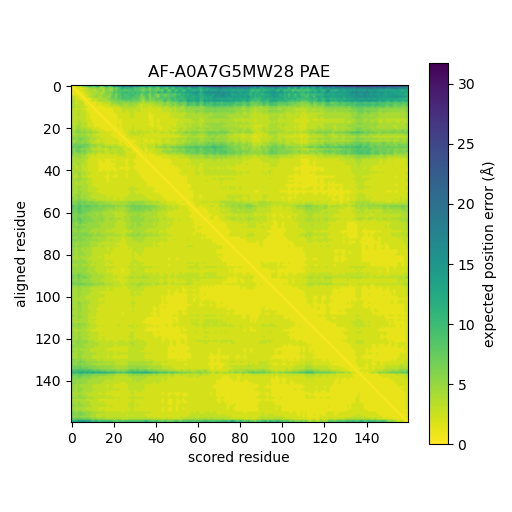N . SER A 1 115 ? 2.076 6.316 14.499 1.00 98.31 115 SER A N 1
ATOM 946 C CA . SER A 1 115 ? 2.670 5.040 14.913 1.00 98.31 115 SER A CA 1
ATOM 947 C C . SER A 1 115 ? 2.747 4.022 13.773 1.00 98.31 115 SER A C 1
ATOM 949 O O . SER A 1 115 ? 3.720 3.277 13.702 1.00 98.31 115 SER A O 1
ATOM 951 N N . SER A 1 116 ? 1.763 4.011 12.873 1.00 98.69 116 SER A N 1
ATOM 952 C CA . SER A 1 116 ? 1.728 3.125 11.708 1.00 98.69 116 SER A CA 1
ATOM 953 C C . SER A 1 116 ? 2.832 3.496 10.715 1.00 98.69 116 SER A C 1
ATOM 955 O O . SER A 1 116 ? 3.596 2.629 10.299 1.00 98.69 116 SER A O 1
ATOM 957 N N . PHE A 1 117 ? 3.006 4.790 10.429 1.00 98.75 117 PHE A N 1
ATOM 958 C CA . PHE A 1 117 ? 4.102 5.285 9.584 1.00 98.75 117 PHE A CA 1
ATOM 959 C C . PHE A 1 117 ? 5.482 5.000 10.189 1.00 98.75 117 PHE A C 1
ATOM 961 O O . PHE A 1 117 ? 6.366 4.487 9.503 1.00 98.75 117 PHE A O 1
ATOM 968 N N . LEU A 1 118 ? 5.656 5.248 11.493 1.00 98.56 118 LEU A N 1
ATOM 969 C CA . LEU A 1 118 ? 6.881 4.894 12.219 1.00 98.56 118 LEU A CA 1
ATOM 970 C C . LEU A 1 118 ? 7.194 3.397 12.122 1.00 98.56 118 LEU A C 1
ATOM 972 O O . LEU A 1 118 ? 8.358 3.022 11.980 1.00 98.56 118 LEU A O 1
ATOM 976 N N . TYR A 1 119 ? 6.173 2.542 12.202 1.00 98.50 119 TYR A N 1
ATOM 977 C CA . TYR A 1 119 ? 6.344 1.100 12.079 1.00 98.50 119 TYR A CA 1
ATOM 978 C C . TYR A 1 119 ? 6.784 0.697 10.666 1.00 98.50 119 TYR A C 1
ATOM 980 O O . TYR A 1 119 ? 7.783 -0.012 10.549 1.00 98.50 119 TYR A O 1
ATOM 988 N N . ILE A 1 120 ? 6.128 1.207 9.612 1.00 98.44 120 ILE A N 1
ATOM 989 C CA . ILE A 1 120 ? 6.544 0.979 8.215 1.00 98.44 120 ILE A CA 1
ATOM 990 C C . ILE A 1 120 ? 8.001 1.400 8.002 1.00 98.44 120 ILE A C 1
ATOM 992 O O . ILE A 1 120 ? 8.786 0.607 7.484 1.00 98.44 120 ILE A O 1
ATOM 996 N N . LYS A 1 121 ? 8.380 2.605 8.454 1.00 98.44 121 LYS A N 1
ATOM 997 C CA . LYS A 1 121 ? 9.755 3.114 8.339 1.00 98.44 121 LYS A CA 1
ATOM 998 C C . LYS A 1 121 ? 10.752 2.231 9.088 1.00 98.44 121 LYS A C 1
ATOM 1000 O O . LYS A 1 121 ? 11.797 1.890 8.551 1.00 98.44 121 LYS A O 1
ATOM 1005 N N . LYS A 1 122 ? 10.432 1.831 10.323 1.00 98.31 122 LYS A N 1
ATOM 1006 C CA . LYS A 1 122 ? 11.314 0.990 11.150 1.00 98.31 122 LYS A CA 1
ATOM 1007 C C . LYS A 1 122 ? 11.555 -0.392 10.535 1.00 98.31 122 LYS A C 1
ATOM 1009 O O . LYS A 1 122 ? 12.648 -0.924 10.693 1.00 98.31 122 LYS A O 1
ATOM 1014 N N . GLN A 1 123 ? 10.537 -0.985 9.912 1.00 98.31 123 GLN A N 1
ATOM 1015 C CA . GLN A 1 123 ? 10.656 -2.291 9.251 1.00 98.31 123 GLN A CA 1
ATOM 1016 C C . GLN A 1 123 ? 11.191 -2.194 7.816 1.00 98.31 123 GLN A C 1
ATOM 1018 O O . GLN A 1 123 ? 11.509 -3.220 7.224 1.00 98.31 123 GLN A O 1
ATOM 1023 N N . ASP A 1 124 ? 11.287 -0.978 7.273 1.00 98.44 124 ASP A N 1
ATOM 1024 C CA . ASP A 1 124 ? 11.680 -0.691 5.895 1.00 98.44 124 ASP A CA 1
ATOM 1025 C C . ASP A 1 124 ? 10.779 -1.359 4.837 1.00 98.44 124 ASP A C 1
ATOM 1027 O O . ASP A 1 124 ? 11.209 -1.696 3.735 1.00 98.44 124 ASP A O 1
ATOM 1031 N N . TYR A 1 125 ? 9.495 -1.566 5.161 1.00 98.50 125 TYR A N 1
ATOM 1032 C CA . TYR A 1 125 ? 8.596 -2.347 4.303 1.00 98.50 125 TYR A CA 1
ATOM 1033 C C . TYR A 1 125 ? 8.379 -1.733 2.921 1.00 98.50 125 TYR A C 1
ATOM 1035 O O . TYR A 1 125 ? 8.199 -2.475 1.963 1.00 98.50 125 TYR A O 1
ATOM 1043 N N . MET A 1 126 ? 8.392 -0.401 2.792 1.00 98.62 126 MET A N 1
ATOM 1044 C CA . MET A 1 126 ? 8.206 0.239 1.487 1.00 98.62 126 MET A CA 1
ATOM 1045 C C . MET A 1 126 ? 9.339 -0.136 0.526 1.00 98.62 126 MET A C 1
ATOM 1047 O O . MET A 1 126 ? 9.075 -0.597 -0.581 1.00 98.62 126 MET A O 1
ATOM 1051 N N . ASN A 1 127 ? 10.593 0.006 0.963 1.00 98.62 127 ASN A N 1
ATOM 1052 C CA . ASN A 1 127 ? 11.750 -0.295 0.124 1.00 98.62 127 ASN A CA 1
ATOM 1053 C C . ASN A 1 127 ? 11.872 -1.794 -0.119 1.00 98.62 127 ASN A C 1
ATOM 1055 O O . ASN A 1 127 ? 11.932 -2.213 -1.271 1.00 98.62 127 ASN A O 1
ATOM 1059 N N . ARG A 1 128 ? 11.786 -2.600 0.944 1.00 98.50 128 ARG A N 1
ATOM 1060 C CA . ARG A 1 128 ? 11.869 -4.059 0.837 1.00 98.50 128 ARG A CA 1
ATOM 1061 C C . ARG A 1 128 ? 10.837 -4.628 -0.123 1.00 98.50 128 ARG A C 1
ATOM 1063 O O . ARG A 1 128 ? 11.209 -5.437 -0.962 1.00 98.50 128 ARG A O 1
ATOM 1070 N N . ASN A 1 129 ? 9.582 -4.172 -0.055 1.00 98.44 129 ASN A N 1
ATOM 1071 C CA . ASN A 1 129 ? 8.550 -4.611 -0.992 1.00 98.44 129 ASN A CA 1
ATOM 1072 C C . ASN A 1 129 ? 8.890 -4.189 -2.425 1.00 98.44 129 ASN A C 1
ATOM 1074 O O . ASN A 1 129 ? 8.859 -5.022 -3.325 1.00 98.44 129 ASN A O 1
ATOM 1078 N N . ILE A 1 130 ? 9.271 -2.934 -2.664 1.00 98.50 130 ILE A N 1
ATOM 1079 C CA . ILE A 1 130 ? 9.670 -2.499 -4.012 1.00 98.50 130 ILE A CA 1
ATOM 1080 C C . ILE A 1 130 ? 10.841 -3.341 -4.544 1.00 98.50 130 ILE A C 1
ATOM 1082 O O . ILE A 1 130 ? 10.834 -3.706 -5.716 1.00 98.50 130 ILE A O 1
ATOM 1086 N N . ASP A 1 131 ? 11.791 -3.729 -3.698 1.00 98.00 131 ASP A N 1
ATOM 1087 C CA . ASP A 1 131 ? 12.955 -4.530 -4.089 1.00 98.00 131 ASP A CA 1
ATOM 1088 C C . ASP A 1 131 ? 12.651 -6.021 -4.334 1.00 98.00 131 ASP A C 1
ATOM 1090 O O . ASP A 1 131 ? 13.512 -6.749 -4.832 1.00 98.00 131 ASP A O 1
ATOM 1094 N N . ARG A 1 132 ? 11.431 -6.496 -4.044 1.00 96.56 132 ARG A N 1
ATOM 1095 C CA . ARG A 1 132 ? 11.036 -7.894 -4.301 1.00 96.56 132 ARG A CA 1
ATOM 1096 C C . ARG A 1 132 ? 10.836 -8.227 -5.772 1.00 96.56 132 ARG A C 1
ATOM 1098 O O . ARG A 1 132 ? 10.904 -9.401 -6.132 1.00 96.56 132 ARG A O 1
ATOM 1105 N N . ILE A 1 133 ? 10.516 -7.234 -6.596 1.00 97.81 133 ILE A N 1
ATOM 1106 C CA . ILE A 1 133 ? 10.215 -7.444 -8.010 1.00 97.81 133 ILE A CA 1
ATOM 1107 C C . ILE A 1 133 ? 11.454 -7.083 -8.839 1.00 97.81 133 ILE A C 1
ATOM 1109 O O . ILE A 1 133 ? 11.876 -5.924 -8.836 1.00 97.81 133 ILE A O 1
ATOM 1113 N N . PRO A 1 134 ? 12.049 -8.037 -9.576 1.00 97.00 134 PRO A N 1
ATOM 1114 C CA . PRO A 1 134 ? 13.139 -7.739 -10.490 1.00 97.00 134 PRO A CA 1
ATOM 1115 C C . PRO A 1 134 ? 12.593 -7.049 -11.746 1.00 97.00 134 PRO A C 1
ATOM 1117 O O . PRO A 1 134 ? 12.023 -7.675 -12.638 1.00 97.00 134 PRO A O 1
ATOM 1120 N N . TYR A 1 135 ? 12.779 -5.733 -11.835 1.00 97.50 135 TYR A N 1
ATOM 1121 C CA . TYR A 1 135 ? 12.304 -4.940 -12.972 1.00 97.50 135 TYR A CA 1
ATOM 1122 C C . TYR A 1 135 ? 13.128 -5.205 -14.239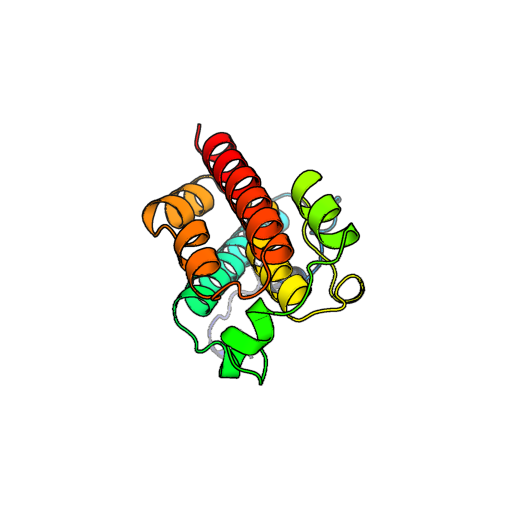 1.00 97.50 135 TYR A C 1
ATOM 1124 O O . TYR A 1 135 ? 14.175 -4.589 -14.462 1.00 97.50 135 TYR A O 1
ATOM 1132 N N . GLY A 1 136 ? 12.635 -6.113 -15.086 1.00 93.38 136 GLY A N 1
ATOM 1133 C CA . GLY A 1 136 ? 13.231 -6.437 -16.386 1.00 93.38 136 GLY A CA 1
ATOM 1134 C C . GLY A 1 136 ? 12.992 -5.368 -17.460 1.00 93.38 136 GLY A C 1
ATOM 1135 O O . GLY A 1 136 ? 13.712 -5.316 -18.456 1.00 93.38 136 GLY A 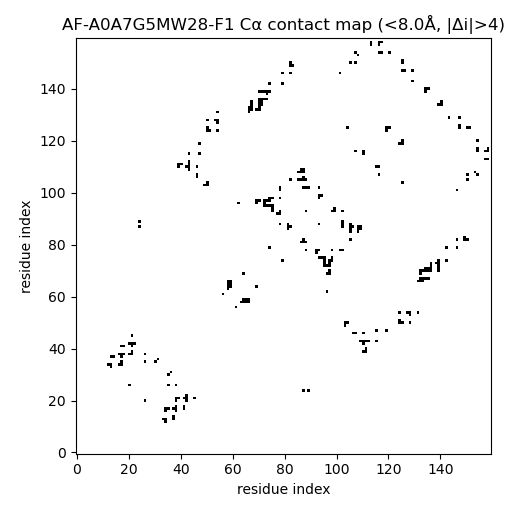O 1
ATOM 1136 N N . ASN A 1 137 ? 12.014 -4.481 -17.251 1.00 90.56 137 ASN A N 1
ATOM 1137 C CA . ASN A 1 137 ? 11.722 -3.345 -18.122 1.00 90.56 137 ASN A CA 1
ATOM 1138 C C . ASN A 1 137 ? 12.314 -2.043 -17.546 1.00 90.56 137 ASN A C 1
ATOM 1140 O O . ASN A 1 137 ? 12.004 -1.645 -16.423 1.00 90.56 137 ASN A O 1
ATOM 1144 N N . ALA A 1 138 ? 13.140 -1.344 -18.333 1.00 96.38 138 ALA A N 1
ATOM 1145 C CA . ALA A 1 138 ? 13.801 -0.107 -17.906 1.00 96.38 138 ALA A CA 1
ATOM 1146 C C . ALA A 1 138 ? 12.821 1.032 -17.569 1.00 96.38 138 ALA A C 1
ATOM 1148 O O . ALA A 1 138 ? 13.082 1.798 -16.641 1.00 96.38 138 ALA A O 1
ATOM 1149 N N . LYS A 1 139 ? 11.692 1.132 -18.286 1.00 97.69 139 LYS A N 1
ATOM 1150 C CA . LYS A 1 139 ? 10.633 2.094 -17.961 1.00 97.69 139 LYS A CA 1
ATOM 1151 C C . LYS A 1 139 ? 9.955 1.721 -16.643 1.00 97.69 139 LYS A C 1
ATOM 1153 O O . LYS A 1 139 ? 9.891 2.570 -15.766 1.00 97.69 139 LYS A O 1
ATOM 1158 N N . THR A 1 140 ? 9.538 0.465 -16.470 1.00 97.75 140 THR A N 1
ATOM 1159 C CA . THR A 1 140 ? 8.931 -0.013 -15.212 1.00 97.75 140 THR A CA 1
ATOM 1160 C C . THR A 1 140 ? 9.858 0.229 -14.022 1.00 97.75 140 THR A C 1
ATOM 1162 O O . THR A 1 140 ? 9.411 0.680 -12.974 1.00 97.75 140 THR A O 1
ATOM 1165 N N . LYS A 1 141 ? 11.168 0.012 -14.195 1.00 98.50 141 LYS A N 1
ATOM 1166 C CA . LYS A 1 141 ? 12.165 0.327 -13.168 1.00 98.50 141 LYS A CA 1
ATOM 1167 C C . LYS A 1 141 ? 12.166 1.813 -12.797 1.00 98.50 141 LYS A C 1
ATOM 1169 O O . LYS A 1 141 ? 12.164 2.135 -11.616 1.00 98.50 141 LYS A O 1
ATOM 1174 N N . ALA A 1 142 ? 12.175 2.711 -13.782 1.00 98.69 142 ALA A N 1
ATOM 1175 C CA . ALA A 1 142 ? 12.140 4.152 -13.531 1.00 98.69 142 ALA A CA 1
ATOM 1176 C C . ALA A 1 142 ? 10.832 4.584 -12.844 1.00 98.69 142 ALA A C 1
ATOM 1178 O O . ALA A 1 142 ? 10.873 5.329 -11.868 1.00 98.69 142 ALA A O 1
ATOM 1179 N N . ASP A 1 143 ? 9.699 4.054 -13.307 1.00 98.69 143 ASP A N 1
ATOM 1180 C CA . ASP A 1 143 ? 8.376 4.307 -12.731 1.00 98.69 143 ASP A CA 1
ATOM 1181 C C . ASP A 1 143 ? 8.314 3.844 -11.258 1.00 98.69 143 ASP A C 1
ATOM 1183 O O . ASP A 1 143 ? 7.792 4.548 -10.395 1.00 98.69 143 ASP A O 1
ATOM 1187 N N . MET A 1 144 ? 8.906 2.692 -10.927 1.00 98.75 144 MET A N 1
ATOM 1188 C CA . MET A 1 144 ? 8.937 2.185 -9.550 1.00 98.75 144 MET A CA 1
ATOM 1189 C C . MET A 1 144 ? 9.881 2.957 -8.626 1.00 98.75 144 MET A C 1
ATOM 1191 O O . MET A 1 144 ? 9.600 3.058 -7.432 1.00 98.75 144 MET A O 1
ATOM 1195 N N . GLU A 1 145 ? 10.954 3.554 -9.147 1.00 98.75 145 GLU A N 1
ATOM 1196 C CA . GLU A 1 145 ? 11.791 4.470 -8.361 1.00 98.75 145 GLU A CA 1
ATOM 1197 C C . GLU A 1 145 ? 11.087 5.812 -8.091 1.00 98.75 145 GLU A C 1
ATOM 1199 O O . GLU A 1 145 ? 11.252 6.386 -7.011 1.00 98.75 145 GLU A O 1
ATOM 1204 N N . GLU A 1 146 ? 10.226 6.282 -9.002 1.00 98.81 146 GLU A N 1
ATOM 1205 C CA . GLU A 1 146 ? 9.322 7.406 -8.721 1.00 98.81 146 GLU A CA 1
ATOM 1206 C C . GLU A 1 146 ? 8.340 7.048 -7.593 1.00 98.81 146 GLU A C 1
ATOM 1208 O O . GLU A 1 146 ? 8.239 7.783 -6.607 1.00 98.81 146 GLU A O 1
ATOM 1213 N N . VAL A 1 147 ? 7.676 5.887 -7.687 1.00 98.88 147 VAL A N 1
ATOM 1214 C CA . VAL A 1 147 ? 6.777 5.383 -6.631 1.00 98.88 147 VAL A CA 1
ATOM 1215 C C . VAL A 1 147 ? 7.514 5.276 -5.294 1.00 98.88 147 VAL A C 1
ATOM 1217 O O . VAL A 1 147 ? 7.002 5.745 -4.275 1.00 98.88 147 VAL A O 1
ATOM 1220 N N . ARG A 1 148 ? 8.736 4.721 -5.286 1.00 98.88 148 ARG A N 1
ATOM 1221 C CA . ARG A 1 148 ? 9.589 4.638 -4.089 1.00 98.88 148 ARG A CA 1
ATOM 1222 C C . ARG A 1 148 ? 9.815 6.016 -3.479 1.00 98.88 148 ARG A C 1
ATOM 1224 O O . ARG A 1 148 ? 9.670 6.171 -2.264 1.00 98.88 148 ARG A O 1
ATOM 1231 N N . SER A 1 149 ? 10.186 6.997 -4.299 1.00 98.88 149 SER A N 1
ATOM 1232 C CA . SER A 1 149 ? 10.483 8.353 -3.841 1.00 98.88 149 SER A CA 1
ATOM 1233 C C . SER A 1 149 ? 9.259 9.008 -3.200 1.00 98.88 149 SER A C 1
ATOM 1235 O O . SER A 1 149 ? 9.339 9.434 -2.046 1.00 98.88 149 SER A O 1
ATOM 1237 N N . ILE A 1 150 ? 8.114 9.000 -3.891 1.00 98.94 150 ILE A N 1
ATOM 1238 C CA . ILE A 1 150 ? 6.865 9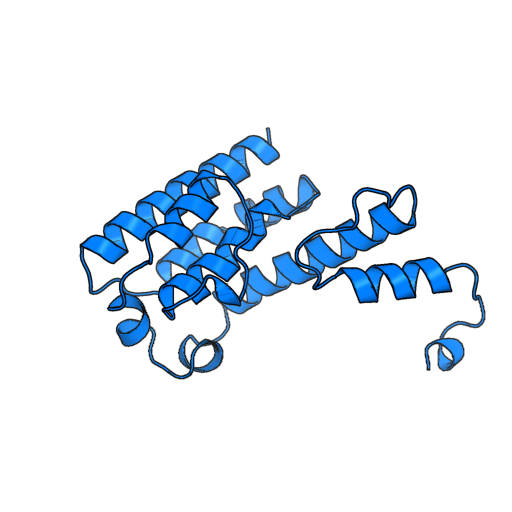.604 -3.402 1.00 98.94 150 ILE A CA 1
ATOM 1239 C C . ILE A 1 150 ? 6.427 8.953 -2.088 1.00 98.94 150 ILE A C 1
ATOM 1241 O O . ILE A 1 150 ? 6.163 9.645 -1.105 1.00 98.94 150 ILE A O 1
ATOM 1245 N N . CYS A 1 151 ? 6.400 7.620 -2.037 1.00 98.81 151 CYS A N 1
ATOM 1246 C CA . CYS A 1 151 ? 5.970 6.894 -0.846 1.00 98.81 151 CYS A CA 1
ATOM 1247 C C . CYS A 1 151 ? 6.877 7.155 0.363 1.00 98.81 151 CYS A C 1
ATOM 1249 O O . CYS A 1 151 ? 6.372 7.341 1.469 1.00 98.81 151 CYS A O 1
ATOM 1251 N N . ASN A 1 152 ? 8.203 7.188 0.181 1.00 98.75 152 ASN A N 1
ATOM 1252 C CA . ASN A 1 152 ? 9.120 7.476 1.286 1.00 98.75 152 ASN A CA 1
ATOM 1253 C C . ASN A 1 152 ? 8.998 8.930 1.764 1.00 98.75 152 ASN A C 1
ATOM 1255 O O . ASN A 1 152 ? 8.957 9.150 2.972 1.00 98.75 152 ASN A O 1
ATOM 1259 N N . ILE A 1 153 ? 8.866 9.906 0.856 1.00 98.75 153 ILE A N 1
ATOM 1260 C CA . ILE A 1 153 ? 8.612 11.309 1.233 1.00 98.75 153 ILE A CA 1
ATOM 1261 C C . ILE A 1 153 ? 7.321 11.409 2.052 1.00 98.75 153 ILE A C 1
ATOM 1263 O O . ILE A 1 153 ? 7.332 11.972 3.145 1.00 98.75 153 ILE A O 1
ATOM 1267 N N . TYR A 1 154 ? 6.241 10.778 1.585 1.00 98.75 154 TYR A N 1
ATOM 1268 C CA . TYR A 1 154 ? 4.970 10.752 2.306 1.00 98.75 154 TYR A CA 1
ATOM 1269 C C . TYR A 1 154 ? 5.109 10.140 3.708 1.00 98.75 154 TYR A C 1
ATOM 1271 O O . TYR A 1 154 ? 4.553 10.661 4.672 1.00 98.75 154 TYR A O 1
ATOM 1279 N N . ILE A 1 155 ? 5.869 9.048 3.857 1.00 98.62 155 ILE A N 1
ATOM 1280 C CA . ILE A 1 155 ? 6.134 8.434 5.168 1.00 98.62 155 ILE A CA 1
ATOM 1281 C C . ILE A 1 155 ? 6.851 9.419 6.101 1.00 98.62 155 ILE A C 1
ATOM 1283 O O . ILE A 1 155 ? 6.451 9.543 7.259 1.00 98.62 155 ILE A O 1
ATOM 1287 N N . GLU A 1 156 ? 7.875 10.127 5.618 1.00 98.25 156 GLU A N 1
ATOM 1288 C CA . GLU A 1 156 ? 8.609 11.121 6.414 1.00 98.25 156 GLU A CA 1
ATOM 1289 C C . GLU A 1 156 ? 7.704 12.275 6.868 1.00 98.25 156 GLU A C 1
ATOM 1291 O O . GLU A 1 156 ? 7.671 12.591 8.059 1.00 98.25 156 GLU A O 1
ATOM 1296 N N . GLU A 1 157 ? 6.907 12.840 5.956 1.00 98.12 157 GLU A N 1
ATOM 1297 C CA . GLU A 1 157 ? 5.955 13.929 6.239 1.00 98.12 157 GLU A CA 1
ATOM 1298 C C . GLU A 1 157 ? 4.883 13.549 7.270 1.00 98.12 157 GLU A C 1
ATOM 1300 O O . GLU A 1 157 ? 4.320 14.404 7.949 1.00 98.12 157 GLU A O 1
ATOM 1305 N N . LYS A 1 158 ? 4.550 12.260 7.394 1.00 98.00 158 LYS A N 1
ATOM 1306 C CA . LYS A 1 158 ? 3.584 11.779 8.396 1.00 98.00 158 LYS A CA 1
ATOM 1307 C C . LYS A 1 158 ? 4.220 11.480 9.751 1.00 98.00 158 LYS A C 1
ATOM 1309 O O . LYS A 1 158 ? 3.499 11.261 10.731 1.00 98.00 158 LYS A O 1
ATOM 1314 N N . ILE A 1 159 ? 5.550 11.448 9.823 1.00 96.50 159 ILE A N 1
ATOM 1315 C CA . ILE A 1 159 ? 6.307 11.199 11.052 1.00 96.50 159 ILE A CA 1
ATOM 1316 C C . ILE A 1 159 ? 6.751 12.504 11.725 1.00 96.50 159 ILE A C 1
ATOM 1318 O O . ILE A 1 159 ? 6.794 12.525 12.966 1.00 96.50 159 ILE A O 1
ATOM 1322 N N . TYR A 1 160 ? 7.080 13.544 10.956 1.00 90.50 160 TYR A N 1
ATOM 1323 C CA . TYR A 1 160 ? 7.639 14.818 11.431 1.00 90.50 160 TYR A CA 1
ATOM 1324 C C . TYR A 1 160 ? 6.714 15.994 11.138 1.00 90.50 160 TYR A C 1
ATOM 1326 O O . TYR A 1 160 ? 6.547 16.814 12.068 1.00 90.50 160 TYR A O 1
#

Sequence (160 aa):
MIRSFIEEDRYDSIIRTAIACHSLYEIPKEMEGRELLHCKIIRDADKLDNFRVKDTENTEAIFGISAEEVGLEPVSENILNAVREHRCIRRGERTTHMDMWISYLAFIFDLNFRSSFLYIKKQDYMNRNIDRIPYGNAKTKADMEEVRSICNIYIEEKIY